Protein AF-A0A916WRH9-F1 (afdb_monomer_lite)

Foldseek 3Di:
DALLVLLVQLLVLLVQLLVCLVVVPPVSNVVSVVSNVVSVVVNVVNHDDDDDPSSVVSVVSSVVSVVSSVVSVVVVVVVVVQVVCVVVVVNPPPDDDPPVDDDD

Secondary structure (DSSP, 8-state):
--HHHHHHHHHHHHHHHHHHHHHT-HHHHHHHHHHHHHHHHHHHHT--SPPPHHHHHHHHHHHHHHHHHHHHHHHHHHHHHHHHHHHTTGGGTT----------

Organism: NCBI:txid1779358

pLDDT: mean 89.3, std 15.37, range [47.31, 98.69]

Radius of gyration: 22.36 Å; chains: 1; bounding box: 60×36×61 Å

Sequence (104 aa):
MTRRDALIRVIDALHAEIAALKSNDVRALERATADKLAGIDAIAAAGTGPAGPDLRELADEANRLNETCRIYVNLMAANTRRRLQTLTGNAFAGTAPMLRGSYA

Structure (mmCIF, N/CA/C/O backbone):
data_AF-A0A916WRH9-F1
#
_entry.id   AF-A0A916WRH9-F1
#
loop_
_atom_site.group_PDB
_atom_site.id
_atom_site.type_symbol
_atom_site.label_atom_id
_atom_site.label_alt_id
_atom_site.label_comp_id
_atom_site.label_asym_id
_atom_site.label_entity_id
_atom_site.label_seq_id
_atom_site.pdbx_PDB_ins_code
_atom_site.Cartn_x
_atom_site.Cartn_y
_atom_site.Cartn_z
_atom_site.occupancy
_atom_site.B_iso_or_equiv
_atom_site.auth_seq_id
_atom_site.auth_comp_id
_atom_site.auth_asym_id
_atom_site.auth_atom_id
_atom_site.pdbx_PDB_model_num
ATOM 1 N N . MET A 1 1 ? -14.717 -4.830 15.460 1.00 76.12 1 MET A N 1
ATOM 2 C CA . MET A 1 1 ? -13.412 -4.346 14.962 1.00 76.12 1 MET A CA 1
ATOM 3 C C . MET A 1 1 ? -13.297 -2.883 15.332 1.00 76.12 1 MET A C 1
ATOM 5 O O . MET A 1 1 ? -14.257 -2.156 15.106 1.00 76.12 1 MET A O 1
ATOM 9 N N . THR A 1 2 ? -12.193 -2.470 15.952 1.00 91.88 2 THR A N 1
ATOM 10 C CA . THR A 1 2 ? -11.982 -1.067 16.331 1.00 91.88 2 THR A CA 1
ATOM 11 C C . THR A 1 2 ? -11.316 -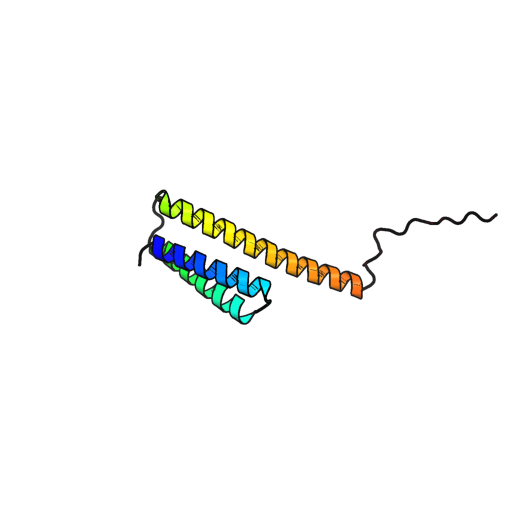0.282 15.197 1.00 91.88 2 THR A C 1
ATOM 13 O O . THR A 1 2 ? -10.705 -0.864 14.300 1.00 91.88 2 THR A O 1
ATOM 16 N N . ARG A 1 3 ? -11.389 1.056 15.250 1.00 93.69 3 ARG A N 1
ATOM 17 C CA . ARG A 1 3 ? -10.679 1.938 14.304 1.00 93.69 3 ARG A CA 1
ATOM 18 C C . ARG A 1 3 ? -9.160 1.726 14.339 1.00 93.69 3 ARG A C 1
ATOM 20 O O . ARG A 1 3 ? -8.506 1.831 13.308 1.00 93.69 3 ARG A O 1
ATOM 27 N N . ARG A 1 4 ? -8.620 1.386 15.515 1.00 94.88 4 ARG A N 1
ATOM 28 C CA . ARG A 1 4 ? -7.209 1.027 15.705 1.00 94.88 4 ARG A CA 1
ATOM 29 C C . ARG A 1 4 ? -6.861 -0.259 14.957 1.00 94.88 4 ARG A C 1
ATOM 31 O O . ARG A 1 4 ? -5.895 -0.262 14.206 1.00 94.88 4 ARG A O 1
ATOM 38 N N . ASP A 1 5 ? -7.666 -1.310 15.113 1.00 94.75 5 ASP A N 1
ATOM 39 C CA . ASP A 1 5 ? -7.426 -2.594 14.436 1.00 94.75 5 ASP A CA 1
ATOM 40 C C . ASP A 1 5 ? -7.459 -2.435 12.912 1.00 94.75 5 ASP A C 1
ATOM 42 O O . ASP A 1 5 ? -6.638 -3.010 12.203 1.00 94.75 5 ASP A O 1
ATOM 46 N N . ALA A 1 6 ? -8.399 -1.632 12.405 1.00 95.56 6 ALA A N 1
ATOM 47 C CA . ALA A 1 6 ? -8.495 -1.339 10.980 1.00 95.56 6 ALA A CA 1
ATOM 48 C C . ALA A 1 6 ? -7.249 -0.592 10.466 1.00 95.56 6 ALA A C 1
ATOM 50 O O . ALA A 1 6 ? -6.743 -0.910 9.394 1.00 95.56 6 ALA A O 1
ATOM 51 N N . LEU A 1 7 ? -6.710 0.344 11.251 1.00 96.69 7 LEU A N 1
ATOM 52 C CA . LEU A 1 7 ? -5.498 1.083 10.898 1.00 96.69 7 LEU A CA 1
ATOM 53 C C . LEU A 1 7 ? -4.233 0.216 10.931 1.00 96.69 7 LEU A C 1
ATOM 55 O O . LEU A 1 7 ? -3.399 0.339 10.039 1.00 96.69 7 LEU A O 1
ATOM 59 N N . ILE A 1 8 ? -4.126 -0.712 11.884 1.00 97.44 8 ILE A N 1
ATOM 60 C CA . ILE A 1 8 ? -3.043 -1.709 11.907 1.00 97.44 8 ILE A CA 1
ATOM 61 C C . ILE A 1 8 ? -3.079 -2.564 10.632 1.00 97.44 8 ILE A C 1
ATOM 63 O O . ILE A 1 8 ? -2.053 -2.740 9.985 1.00 97.44 8 ILE A O 1
ATOM 67 N N . ARG A 1 9 ? -4.265 -3.003 10.191 1.00 96.94 9 ARG A N 1
ATOM 68 C CA . ARG A 1 9 ? -4.398 -3.747 8.925 1.00 96.94 9 ARG A CA 1
ATOM 69 C C . ARG A 1 9 ? -3.960 -2.937 7.705 1.00 96.94 9 ARG A C 1
ATOM 71 O O . ARG A 1 9 ? -3.368 -3.495 6.789 1.00 96.94 9 ARG A O 1
ATOM 78 N N . VAL A 1 10 ? -4.233 -1.631 7.683 1.00 98.19 10 VAL A N 1
ATOM 79 C CA . VAL A 1 10 ? -3.745 -0.741 6.615 1.00 98.19 10 VAL A CA 1
ATOM 80 C C . VAL A 1 10 ? -2.217 -0.664 6.623 1.00 98.19 10 VAL A C 1
ATOM 82 O O . VAL A 1 10 ? -1.608 -0.712 5.558 1.00 98.19 10 VAL A O 1
ATOM 85 N N . ILE A 1 11 ? -1.593 -0.590 7.800 1.00 98.50 11 ILE A N 1
ATOM 86 C CA . ILE A 1 11 ? -0.130 -0.610 7.947 1.00 98.50 11 ILE A CA 1
ATOM 87 C C . ILE A 1 11 ? 0.454 -1.935 7.435 1.00 98.50 11 ILE A C 1
ATOM 89 O O . ILE A 1 11 ? 1.407 -1.919 6.655 1.00 98.50 11 ILE A O 1
ATOM 93 N N . ASP A 1 12 ? -0.141 -3.074 7.792 1.00 98.44 12 ASP A N 1
ATOM 94 C CA . ASP A 1 12 ? 0.287 -4.390 7.299 1.00 98.44 12 ASP A CA 1
ATOM 95 C C . ASP A 1 12 ? 0.180 -4.485 5.767 1.00 98.44 12 ASP A C 1
ATOM 97 O O . ASP A 1 12 ? 1.114 -4.932 5.093 1.00 98.44 12 ASP A O 1
ATOM 101 N N . ALA A 1 13 ? -0.926 -3.996 5.196 1.00 98.50 13 ALA A N 1
ATOM 102 C CA . ALA A 1 13 ? -1.126 -3.950 3.751 1.00 98.50 13 ALA A CA 1
ATOM 103 C C . ALA A 1 13 ? -0.104 -3.034 3.054 1.00 98.50 13 ALA A C 1
ATOM 105 O O . ALA A 1 13 ? 0.424 -3.393 2.003 1.00 98.50 13 ALA A O 1
ATOM 106 N N . LEU A 1 14 ? 0.241 -1.888 3.650 1.00 98.69 14 LEU A N 1
ATOM 107 C CA . LEU A 1 14 ? 1.281 -0.991 3.135 1.00 98.69 14 LEU A CA 1
ATOM 108 C C . LEU A 1 14 ? 2.669 -1.646 3.153 1.00 98.69 14 LEU A C 1
ATOM 110 O O . LEU A 1 14 ? 3.422 -1.511 2.188 1.00 98.69 14 LEU A O 1
ATOM 114 N N . HIS A 1 15 ? 3.014 -2.401 4.198 1.00 98.69 15 HIS A N 1
ATOM 115 C CA . HIS A 1 15 ? 4.258 -3.175 4.221 1.00 98.69 15 HIS A CA 1
ATOM 116 C C . HIS A 1 15 ? 4.300 -4.232 3.110 1.00 98.69 15 HIS A C 1
ATOM 118 O O . HIS A 1 15 ? 5.322 -4.367 2.427 1.00 98.69 15 HIS A O 1
ATOM 124 N N . ALA A 1 16 ? 3.192 -4.944 2.889 1.00 98.56 16 ALA A N 1
ATOM 125 C CA . ALA A 1 16 ? 3.068 -5.899 1.791 1.00 98.56 16 ALA A CA 1
ATOM 126 C C . ALA A 1 16 ? 3.183 -5.212 0.417 1.00 98.56 16 ALA A C 1
ATOM 128 O O . ALA A 1 16 ? 3.862 -5.723 -0.474 1.00 98.56 16 ALA A O 1
ATOM 129 N N . GLU A 1 17 ? 2.596 -4.024 0.264 1.00 98.44 17 GLU A N 1
ATOM 130 C CA . GLU A 1 17 ? 2.667 -3.217 -0.955 1.00 98.44 17 GLU A CA 1
ATOM 131 C C . GLU A 1 17 ? 4.109 -2.784 -1.258 1.00 98.44 17 GLU A C 1
ATOM 133 O O . GLU A 1 17 ? 4.591 -2.963 -2.377 1.00 98.44 17 GLU A O 1
ATOM 138 N N . ILE A 1 18 ? 4.850 -2.306 -0.250 1.00 98.44 18 ILE A N 1
ATOM 139 C CA . ILE A 1 18 ? 6.276 -1.967 -0.380 1.00 98.44 18 ILE A CA 1
ATOM 140 C C . ILE A 1 18 ? 7.099 -3.200 -0.776 1.00 98.44 18 ILE A C 1
ATOM 142 O O . ILE A 1 18 ? 7.990 -3.099 -1.624 1.00 98.44 18 ILE A O 1
ATOM 146 N N . ALA A 1 19 ? 6.830 -4.362 -0.175 1.00 98.44 19 ALA A N 1
ATOM 147 C CA . ALA A 1 19 ? 7.526 -5.599 -0.516 1.00 98.44 19 ALA A CA 1
ATOM 148 C C . ALA A 1 19 ? 7.262 -6.015 -1.974 1.00 98.44 19 ALA A C 1
ATOM 150 O O . ALA A 1 19 ? 8.208 -6.343 -2.692 1.00 98.44 19 ALA A O 1
ATOM 151 N N . ALA A 1 20 ? 6.009 -5.922 -2.430 1.00 98.31 20 ALA A N 1
ATOM 152 C CA . ALA A 1 20 ? 5.615 -6.203 -3.808 1.00 98.31 20 ALA A CA 1
ATOM 153 C C . ALA A 1 20 ? 6.248 -5.226 -4.813 1.00 98.31 20 ALA A C 1
ATOM 155 O O . ALA A 1 20 ? 6.741 -5.642 -5.862 1.00 98.31 20 ALA A O 1
ATOM 156 N N . LEU A 1 21 ? 6.305 -3.932 -4.477 1.00 97.75 21 LEU A N 1
ATOM 157 C CA . LEU A 1 21 ? 6.971 -2.909 -5.290 1.00 97.75 21 LEU A CA 1
ATOM 158 C C . LEU A 1 21 ? 8.472 -3.189 -5.435 1.00 97.75 21 LEU A C 1
ATOM 160 O O . LEU A 1 21 ? 9.019 -3.083 -6.531 1.00 97.75 21 LEU A O 1
ATOM 164 N N . LYS A 1 22 ? 9.144 -3.594 -4.351 1.00 96.38 22 LYS A N 1
ATOM 165 C CA . LYS A 1 22 ? 10.573 -3.947 -4.374 1.00 96.38 22 LYS A CA 1
ATOM 166 C C . LYS A 1 22 ? 10.872 -5.165 -5.253 1.00 96.38 22 LYS A C 1
ATOM 168 O O . LYS A 1 22 ? 11.923 -5.197 -5.890 1.00 96.38 22 LYS A O 1
ATOM 173 N N . SER A 1 23 ? 9.979 -6.155 -5.285 1.00 96.56 23 SER A N 1
ATOM 174 C CA . SER A 1 23 ? 10.143 -7.385 -6.072 1.00 96.56 23 SER A CA 1
ATOM 175 C C . SER A 1 23 ? 9.530 -7.321 -7.477 1.00 96.56 23 SER A C 1
ATOM 177 O O . SER A 1 23 ? 9.728 -8.248 -8.260 1.00 96.56 23 SER A O 1
ATOM 179 N N . ASN A 1 24 ? 8.835 -6.232 -7.827 1.00 94.44 24 ASN A N 1
ATOM 180 C CA . ASN A 1 24 ? 8.019 -6.098 -9.041 1.00 94.44 24 ASN A CA 1
ATOM 181 C C . ASN A 1 24 ? 6.938 -7.193 -9.184 1.00 94.44 24 ASN A C 1
ATOM 183 O O . ASN A 1 24 ? 6.590 -7.587 -10.300 1.00 94.44 24 ASN A O 1
ATOM 187 N N . ASP A 1 25 ? 6.389 -7.688 -8.072 1.00 97.50 25 ASP A N 1
ATOM 188 C CA . ASP A 1 25 ? 5.290 -8.657 -8.090 1.00 97.50 25 ASP A CA 1
ATOM 189 C C . ASP A 1 25 ? 3.942 -7.937 -8.234 1.00 97.50 25 ASP A C 1
ATOM 191 O O . ASP A 1 25 ? 3.347 -7.464 -7.266 1.00 97.50 25 ASP A O 1
ATOM 195 N N . VAL A 1 26 ? 3.438 -7.880 -9.468 1.00 96.75 26 VAL A N 1
ATOM 196 C CA . VAL A 1 26 ? 2.169 -7.211 -9.799 1.00 96.75 26 VAL A CA 1
ATOM 197 C C . VAL A 1 26 ? 0.973 -7.862 -9.102 1.00 96.75 26 VAL A C 1
ATOM 199 O O . VAL A 1 26 ? 0.049 -7.164 -8.697 1.00 96.75 26 VAL A O 1
ATOM 202 N N . ARG A 1 27 ? 0.981 -9.188 -8.917 1.00 97.94 27 ARG A N 1
ATOM 203 C CA . ARG A 1 27 ? -0.142 -9.887 -8.275 1.00 97.94 27 ARG A CA 1
ATOM 204 C C . ARG A 1 27 ? -0.154 -9.638 -6.773 1.00 97.94 27 ARG A C 1
ATOM 206 O O . ARG A 1 27 ? -1.223 -9.517 -6.184 1.00 97.94 27 ARG A O 1
ATOM 213 N N . ALA A 1 28 ? 1.017 -9.606 -6.139 1.00 97.50 28 ALA A N 1
ATOM 214 C CA . ALA A 1 28 ? 1.120 -9.224 -4.735 1.00 97.50 28 ALA A CA 1
ATOM 215 C C . ALA A 1 28 ? 0.747 -7.754 -4.525 1.00 97.50 28 ALA A C 1
ATOM 217 O O . ALA A 1 28 ? 0.051 -7.455 -3.559 1.00 97.50 28 ALA A O 1
ATOM 218 N N . LEU A 1 29 ? 1.138 -6.873 -5.451 1.00 98.12 29 LEU A N 1
ATOM 219 C CA . LEU A 1 29 ? 0.767 -5.46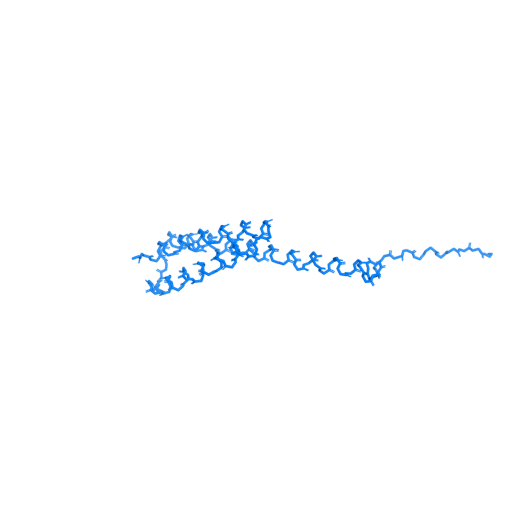1 -5.434 1.00 98.12 29 LEU A CA 1
ATOM 220 C C . LEU A 1 29 ? -0.756 -5.292 -5.499 1.00 98.12 29 LEU A C 1
ATOM 222 O O . LEU A 1 29 ? -1.324 -4.643 -4.632 1.00 98.12 29 LEU A O 1
ATOM 226 N N . GLU A 1 30 ? -1.423 -5.940 -6.457 1.00 98.12 30 GLU A N 1
ATOM 227 C CA . GLU A 1 30 ? -2.884 -5.889 -6.601 1.00 98.12 30 GLU A CA 1
ATOM 228 C C . GLU A 1 30 ? -3.613 -6.333 -5.324 1.00 98.12 30 GLU A C 1
ATOM 230 O O . GLU A 1 30 ? -4.506 -5.631 -4.846 1.00 98.12 30 GLU A O 1
ATOM 235 N N . ARG A 1 31 ? -3.198 -7.462 -4.730 1.00 98.25 31 ARG A N 1
ATOM 236 C CA . ARG A 1 31 ? -3.778 -7.952 -3.469 1.00 98.25 31 ARG A CA 1
ATOM 237 C C . ARG A 1 31 ? -3.564 -6.967 -2.322 1.00 98.25 31 ARG A C 1
ATOM 239 O O . ARG A 1 31 ? -4.525 -6.595 -1.661 1.00 98.25 31 ARG A O 1
ATOM 246 N N . ALA A 1 32 ? -2.330 -6.502 -2.126 1.00 98.25 32 ALA A N 1
ATOM 247 C CA . ALA A 1 32 ? -2.003 -5.563 -1.056 1.00 98.25 32 ALA A CA 1
ATOM 248 C C . ALA A 1 32 ? -2.757 -4.232 -1.209 1.00 98.25 32 ALA A C 1
ATOM 250 O O . ALA A 1 32 ? -3.239 -3.672 -0.225 1.00 98.25 32 ALA A O 1
ATOM 251 N N . THR A 1 33 ? -2.919 -3.736 -2.440 1.00 97.88 33 THR A N 1
ATOM 252 C CA . THR A 1 33 ? -3.722 -2.541 -2.712 1.00 97.88 33 THR A CA 1
ATOM 253 C C . THR A 1 33 ? -5.198 -2.773 -2.373 1.00 97.88 33 THR A C 1
ATOM 255 O O . THR A 1 33 ? -5.806 -1.906 -1.745 1.00 97.88 33 THR A O 1
ATOM 258 N N . ALA A 1 34 ? -5.776 -3.924 -2.732 1.00 98.31 34 ALA A N 1
ATOM 259 C CA . ALA A 1 34 ? -7.157 -4.256 -2.376 1.00 98.31 34 ALA A CA 1
ATOM 260 C C . ALA A 1 34 ? -7.356 -4.329 -0.850 1.00 98.31 34 ALA A C 1
ATOM 262 O O . ALA A 1 34 ? -8.289 -3.721 -0.323 1.00 98.31 34 ALA A O 1
ATOM 263 N N . ASP A 1 35 ? -6.437 -4.984 -0.136 1.00 98.00 35 ASP A N 1
ATOM 264 C CA . ASP A 1 35 ? -6.463 -5.091 1.327 1.00 98.00 35 ASP A CA 1
ATOM 265 C C . ASP A 1 35 ? -6.345 -3.714 1.999 1.00 98.00 35 ASP A C 1
ATOM 267 O O . ASP A 1 35 ? -7.084 -3.403 2.938 1.00 98.00 35 ASP A O 1
ATOM 271 N N . LYS A 1 36 ? -5.465 -2.847 1.480 1.00 97.62 36 LYS A N 1
ATOM 272 C CA . LYS A 1 36 ? -5.311 -1.459 1.937 1.00 97.62 36 LYS A CA 1
ATOM 273 C C . LYS A 1 36 ? -6.613 -0.670 1.793 1.00 97.62 36 LYS A C 1
ATOM 275 O O . LYS A 1 36 ? -7.010 0.012 2.735 1.00 97.62 36 LYS A O 1
ATOM 280 N N . LEU A 1 37 ? -7.278 -0.753 0.637 1.00 97.94 37 LEU A N 1
ATOM 281 C CA . LEU A 1 37 ? -8.536 -0.039 0.387 1.00 97.94 37 LEU A CA 1
ATOM 282 C C . LEU A 1 37 ? -9.664 -0.551 1.292 1.00 97.94 37 LEU A C 1
ATOM 284 O O . LEU A 1 37 ? -10.329 0.253 1.941 1.00 97.94 37 LEU A O 1
ATOM 288 N N . ALA A 1 38 ? -9.800 -1.871 1.441 1.00 97.25 38 ALA A N 1
ATOM 289 C CA . ALA A 1 38 ? -10.760 -2.461 2.372 1.00 97.25 38 ALA A CA 1
ATOM 290 C C . ALA A 1 38 ? -10.491 -2.036 3.831 1.00 97.25 38 ALA A C 1
ATOM 292 O O . ALA A 1 38 ? -11.420 -1.794 4.604 1.00 97.25 38 ALA A O 1
ATOM 293 N N . GLY A 1 39 ? -9.217 -1.906 4.215 1.00 96.31 39 GLY A N 1
ATOM 294 C CA . GLY A 1 39 ? -8.810 -1.366 5.510 1.00 96.31 39 GLY A CA 1
ATOM 295 C C . GLY A 1 39 ? -9.210 0.101 5.701 1.00 96.31 39 GLY A C 1
ATOM 296 O O . GLY A 1 39 ? -9.702 0.465 6.769 1.00 96.31 39 GLY A O 1
ATOM 297 N N . ILE A 1 40 ? -9.069 0.939 4.671 1.00 96.31 40 ILE A N 1
ATOM 298 C CA . ILE A 1 40 ? -9.512 2.344 4.697 1.00 96.31 40 ILE A CA 1
ATOM 299 C C . ILE A 1 40 ? -11.033 2.436 4.869 1.00 96.31 40 ILE A C 1
ATOM 301 O O . ILE A 1 40 ? -11.504 3.193 5.722 1.00 96.31 40 ILE A O 1
ATOM 305 N N . ASP A 1 41 ? -11.795 1.623 4.139 1.00 96.88 41 ASP A N 1
ATOM 306 C CA . ASP A 1 41 ? -13.254 1.567 4.272 1.00 96.88 41 ASP A CA 1
ATOM 307 C C . ASP A 1 41 ? -13.669 1.132 5.685 1.00 96.88 41 ASP A C 1
ATOM 309 O O . ASP A 1 41 ? -14.569 1.712 6.298 1.00 96.88 41 ASP A O 1
ATOM 313 N N . ALA A 1 42 ? -12.953 0.164 6.258 1.00 96.00 42 ALA A N 1
ATOM 314 C CA . ALA A 1 42 ? -13.138 -0.271 7.637 1.00 96.00 42 ALA A CA 1
ATOM 315 C C . ALA A 1 42 ? -12.836 0.834 8.669 1.00 96.00 42 ALA A C 1
ATOM 317 O O . ALA A 1 42 ? -13.566 0.961 9.657 1.00 96.00 42 ALA A O 1
ATOM 318 N N . ILE A 1 43 ? -11.796 1.651 8.454 1.00 94.88 43 ILE A N 1
ATOM 319 C CA . ILE A 1 43 ? -11.508 2.826 9.296 1.00 94.88 43 ILE A CA 1
ATOM 320 C C . ILE A 1 43 ? -12.673 3.817 9.224 1.00 94.88 43 ILE A C 1
ATOM 322 O O . ILE A 1 43 ? -13.097 4.326 10.263 1.00 94.88 43 ILE A O 1
ATOM 326 N N . ALA A 1 44 ? -13.190 4.085 8.022 1.00 94.12 44 ALA A N 1
ATOM 327 C CA . ALA A 1 44 ? -14.299 5.012 7.816 1.00 94.12 44 ALA A CA 1
ATOM 328 C C . ALA A 1 44 ? -15.581 4.520 8.508 1.00 94.12 44 ALA A C 1
ATOM 330 O O . ALA A 1 44 ? -16.232 5.287 9.219 1.00 94.12 44 ALA A O 1
ATOM 331 N N . ALA A 1 45 ? -15.893 3.227 8.381 1.00 95.06 45 ALA A N 1
ATOM 332 C CA . ALA A 1 45 ? -17.037 2.591 9.031 1.00 95.06 45 ALA A CA 1
ATOM 333 C C . ALA A 1 45 ? -16.941 2.599 10.568 1.00 95.06 45 ALA A C 1
ATOM 335 O O . ALA A 1 45 ? -17.959 2.679 11.252 1.00 95.06 45 ALA A O 1
ATOM 336 N N . ALA A 1 46 ? -15.725 2.559 11.125 1.00 92.19 46 ALA A N 1
ATOM 337 C CA . ALA A 1 46 ? -15.490 2.664 12.566 1.00 92.19 46 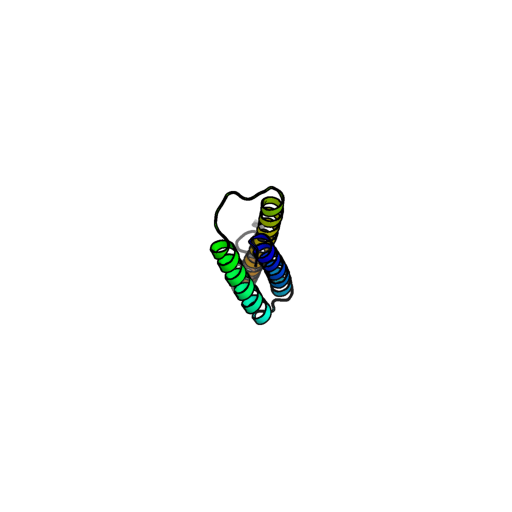ALA A CA 1
ATOM 338 C C . ALA A 1 46 ? -15.653 4.099 13.121 1.00 92.19 46 ALA A C 1
ATOM 340 O O . ALA A 1 46 ? -15.586 4.294 14.336 1.00 92.19 46 ALA A O 1
ATOM 341 N N . GLY A 1 47 ? -15.881 5.092 12.253 1.00 89.94 47 GLY A N 1
ATOM 342 C CA . GLY A 1 47 ? -16.218 6.470 12.608 1.00 89.94 47 GLY A CA 1
ATOM 343 C C . GLY A 1 47 ? -15.082 7.477 12.404 1.00 89.94 47 GLY A C 1
ATOM 344 O O . GLY A 1 47 ? -13.896 7.166 12.490 1.00 89.94 47 GLY A O 1
ATOM 345 N N . THR A 1 48 ? -15.458 8.737 12.172 1.00 86.94 48 THR A N 1
ATOM 346 C CA . THR A 1 48 ? -14.544 9.844 11.824 1.00 86.94 48 THR A CA 1
ATOM 347 C C . THR A 1 48 ? -14.285 10.822 12.974 1.00 86.94 48 THR A C 1
ATOM 349 O O . THR A 1 48 ? -13.748 11.906 12.756 1.00 86.94 48 THR A O 1
ATOM 352 N N . GLY A 1 49 ? -14.629 10.444 14.210 1.00 85.94 49 GLY A N 1
ATOM 353 C CA . GLY A 1 49 ? -14.404 11.272 15.398 1.00 85.94 49 GLY A CA 1
ATOM 354 C C . GLY A 1 49 ? -12.923 11.627 15.630 1.00 85.94 49 GLY A C 1
ATOM 355 O O . GLY A 1 49 ? -12.034 11.033 15.006 1.00 85.94 49 GLY A O 1
ATOM 356 N N . PRO A 1 50 ? -12.628 12.581 16.531 1.00 85.69 50 PRO A N 1
ATOM 357 C CA . PRO A 1 50 ? -11.259 12.989 16.834 1.00 85.69 50 PRO A CA 1
ATOM 358 C C . PRO A 1 50 ? -10.373 11.794 17.210 1.00 85.69 50 PRO A C 1
ATOM 360 O O . PRO A 1 50 ? -10.738 10.974 18.051 1.00 85.69 50 PRO A O 1
ATOM 363 N N . ALA A 1 51 ? -9.201 11.692 16.583 1.00 86.88 51 ALA A N 1
ATOM 364 C CA . ALA A 1 51 ? -8.228 10.650 16.891 1.00 86.88 51 ALA A CA 1
ATOM 365 C C . ALA A 1 51 ? -7.514 10.955 18.218 1.00 86.88 51 ALA A C 1
ATOM 367 O O . ALA A 1 51 ? -7.008 12.063 18.408 1.00 86.88 51 ALA A O 1
ATOM 368 N N . GLY A 1 52 ? -7.452 9.975 19.122 1.00 91.56 52 GLY A N 1
ATOM 369 C CA . GLY A 1 52 ? -6.557 10.022 20.283 1.00 91.56 52 GLY A CA 1
ATOM 370 C C . GLY A 1 52 ? -5.077 9.906 19.873 1.00 91.56 52 GLY A C 1
ATOM 371 O O . GLY A 1 52 ? -4.801 9.610 18.708 1.00 91.56 52 GLY A O 1
ATOM 372 N N . PRO A 1 53 ? -4.126 10.130 20.801 1.00 92.88 53 PRO A N 1
ATOM 373 C CA . PRO A 1 53 ? -2.685 10.087 20.522 1.00 92.88 53 PRO A CA 1
ATOM 374 C C . PRO A 1 53 ? -2.233 8.808 19.803 1.00 92.88 53 PRO A C 1
ATOM 376 O O . PRO A 1 53 ? -1.664 8.899 18.721 1.00 92.88 53 PRO A O 1
ATOM 379 N N . ASP A 1 54 ? -2.606 7.634 20.317 1.00 90.75 54 ASP A N 1
ATOM 380 C CA . ASP A 1 54 ? -2.231 6.334 19.741 1.00 90.75 54 ASP A CA 1
ATOM 381 C C . ASP A 1 54 ? -2.701 6.165 18.289 1.00 90.75 54 ASP A C 1
ATOM 383 O O . ASP A 1 54 ? -1.998 5.628 17.436 1.00 90.75 54 ASP A O 1
ATOM 387 N N . LEU A 1 55 ? -3.917 6.629 17.983 1.00 94.50 55 LEU A N 1
ATOM 388 C CA . LEU A 1 55 ? -4.472 6.517 16.636 1.00 94.50 55 LEU A CA 1
ATOM 389 C C . LEU A 1 55 ? -3.792 7.497 15.669 1.00 94.50 55 LEU A C 1
ATOM 391 O O . LEU A 1 55 ? -3.677 7.195 14.484 1.00 94.50 55 LEU A O 1
ATOM 395 N N . ARG A 1 56 ? -3.338 8.658 16.163 1.00 95.44 56 ARG A N 1
ATOM 396 C CA . ARG A 1 56 ? -2.548 9.607 15.366 1.00 95.44 56 ARG A CA 1
ATOM 397 C C . ARG A 1 56 ? -1.177 9.042 15.027 1.00 95.44 56 ARG A C 1
ATOM 399 O O . ARG A 1 56 ? -0.789 9.119 13.872 1.00 95.44 56 ARG A O 1
ATOM 406 N N . GLU A 1 57 ? -0.494 8.426 15.987 1.00 96.88 57 GLU A N 1
ATOM 407 C CA . GLU A 1 57 ? 0.824 7.826 15.756 1.00 96.88 57 GLU A CA 1
ATOM 408 C C . GLU A 1 57 ? 0.777 6.750 14.661 1.00 96.88 57 GLU A C 1
ATOM 410 O O . GLU A 1 57 ? 1.577 6.773 13.725 1.00 96.88 57 GLU A O 1
ATOM 415 N N . LEU A 1 58 ? -0.227 5.872 14.716 1.00 97.12 58 LEU A N 1
ATOM 416 C CA . LEU A 1 58 ? -0.469 4.873 13.674 1.00 97.12 58 LEU A CA 1
ATOM 417 C C . LEU A 1 58 ? -0.819 5.515 12.320 1.00 97.12 58 LEU A C 1
ATOM 419 O O . LEU A 1 58 ? -0.410 5.026 11.269 1.00 97.12 58 LEU A O 1
ATOM 423 N N . ALA A 1 59 ? -1.573 6.617 12.313 1.00 96.31 59 ALA A N 1
ATOM 424 C CA . ALA A 1 59 ? -1.920 7.311 11.074 1.00 96.31 59 ALA A CA 1
ATOM 425 C C . ALA A 1 59 ? -0.684 7.968 10.441 1.00 96.31 59 ALA A C 1
ATOM 427 O O . ALA A 1 59 ? -0.512 7.918 9.223 1.00 96.31 59 ALA A O 1
ATOM 428 N N . ASP A 1 60 ? 0.201 8.532 11.261 1.00 98.00 60 ASP A N 1
ATOM 429 C CA . ASP A 1 60 ? 1.477 9.090 10.820 1.00 98.00 60 ASP A CA 1
ATOM 430 C C . ASP A 1 60 ? 2.398 7.999 10.267 1.00 98.00 60 ASP A C 1
ATOM 432 O O . ASP A 1 60 ? 3.053 8.201 9.243 1.00 98.00 60 ASP A O 1
ATOM 436 N N . GLU A 1 61 ? 2.424 6.819 10.888 1.00 98.31 61 GLU A N 1
ATOM 437 C CA . GLU A 1 61 ? 3.132 5.658 10.351 1.00 98.31 61 GLU A CA 1
ATOM 438 C C . GLU A 1 61 ? 2.579 5.229 8.988 1.00 98.31 61 GLU A C 1
ATOM 440 O O . GLU A 1 61 ? 3.344 5.141 8.023 1.00 98.31 61 GLU A O 1
ATOM 445 N N . ALA A 1 62 ? 1.261 5.046 8.871 1.00 98.19 62 ALA A N 1
ATOM 446 C CA . ALA A 1 62 ? 0.615 4.709 7.606 1.00 98.19 62 ALA A CA 1
ATOM 447 C C . ALA A 1 62 ? 0.928 5.747 6.509 1.00 98.19 62 ALA A C 1
ATOM 449 O O . ALA A 1 62 ? 1.233 5.384 5.372 1.00 98.19 62 ALA A O 1
ATOM 450 N N . ASN A 1 63 ? 0.943 7.041 6.850 1.00 98.06 63 ASN A N 1
ATOM 451 C CA . ASN A 1 63 ? 1.320 8.109 5.922 1.00 98.06 63 ASN A CA 1
ATOM 452 C C . ASN A 1 63 ? 2.783 7.999 5.462 1.00 98.06 63 ASN A C 1
ATOM 454 O O . ASN A 1 63 ? 3.055 8.115 4.265 1.00 98.06 63 ASN A O 1
ATOM 458 N N . ARG A 1 64 ? 3.727 7.732 6.376 1.00 98.56 64 ARG A N 1
ATOM 459 C CA . ARG A 1 64 ? 5.148 7.523 6.032 1.00 98.56 64 ARG A CA 1
ATOM 460 C C . ARG A 1 64 ? 5.347 6.316 5.111 1.00 98.56 64 ARG A C 1
ATOM 462 O O . ARG A 1 64 ? 6.136 6.375 4.163 1.00 98.56 64 ARG A O 1
ATOM 469 N N . LEU A 1 65 ? 4.624 5.227 5.360 1.00 98.62 65 LEU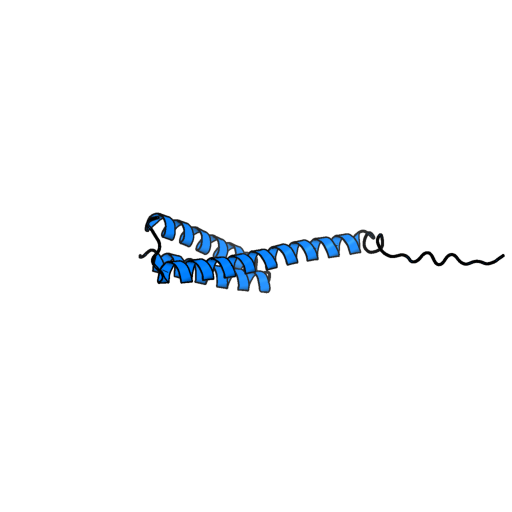 A N 1
ATOM 470 C CA . LEU A 1 65 ? 4.672 4.033 4.516 1.00 98.62 65 LEU A CA 1
ATOM 471 C C . LEU A 1 65 ? 4.073 4.298 3.129 1.00 98.62 65 LEU A C 1
ATOM 473 O O . LEU A 1 65 ? 4.681 3.945 2.120 1.00 98.62 65 LEU A O 1
ATOM 477 N N . ASN A 1 66 ? 2.940 4.996 3.046 1.00 98.19 66 ASN A N 1
ATOM 478 C CA . ASN A 1 66 ? 2.338 5.352 1.761 1.00 98.19 66 ASN A CA 1
ATOM 479 C C . ASN A 1 66 ? 3.229 6.301 0.938 1.00 98.19 66 ASN A C 1
ATOM 481 O O . ASN A 1 66 ? 3.341 6.161 -0.282 1.00 98.19 66 ASN A O 1
ATOM 485 N N . GLU A 1 67 ? 3.930 7.224 1.598 1.00 98.56 67 GLU A N 1
ATOM 486 C CA . GLU A 1 67 ? 4.946 8.059 0.952 1.00 98.56 67 GLU A CA 1
ATOM 487 C C . GLU A 1 67 ? 6.093 7.209 0.376 1.00 98.56 67 GLU A C 1
ATOM 489 O O . GLU A 1 67 ? 6.557 7.445 -0.741 1.00 98.56 67 GLU A O 1
ATOM 494 N N . THR A 1 68 ? 6.487 6.143 1.076 1.00 98.31 68 THR A N 1
ATOM 495 C CA . THR A 1 68 ? 7.465 5.170 0.566 1.00 98.31 68 THR A CA 1
ATOM 496 C C . THR A 1 68 ? 6.951 4.455 -0.691 1.00 98.31 68 THR A C 1
ATOM 498 O O . THR A 1 68 ? 7.685 4.366 -1.679 1.00 98.31 68 THR A O 1
ATOM 501 N N . CYS A 1 69 ? 5.686 4.010 -0.716 1.00 97.75 69 CYS A N 1
ATOM 502 C CA . CYS A 1 69 ? 5.065 3.438 -1.921 1.00 97.75 69 CYS A CA 1
ATOM 503 C C . CYS A 1 69 ? 5.123 4.416 -3.108 1.00 97.75 69 CYS A C 1
ATOM 505 O O . CYS A 1 69 ? 5.527 4.037 -4.211 1.00 97.75 69 CYS A O 1
ATOM 507 N N . ARG A 1 70 ? 4.784 5.694 -2.877 1.00 98.19 70 ARG A N 1
ATOM 508 C CA . ARG A 1 70 ? 4.828 6.755 -3.899 1.00 98.19 70 ARG A CA 1
ATOM 509 C C . ARG A 1 70 ? 6.226 6.910 -4.502 1.00 98.19 70 ARG A C 1
ATOM 511 O O . ARG A 1 70 ? 6.359 7.015 -5.723 1.00 98.19 70 ARG A O 1
ATOM 518 N N . ILE A 1 71 ? 7.268 6.901 -3.667 1.00 98.00 71 ILE A N 1
ATOM 519 C CA . ILE A 1 71 ? 8.667 6.980 -4.112 1.00 98.00 71 ILE A CA 1
ATOM 520 C C . ILE A 1 71 ? 9.009 5.812 -5.047 1.00 98.00 71 ILE A C 1
ATOM 522 O O . ILE A 1 71 ? 9.576 6.041 -6.119 1.00 98.00 71 ILE A O 1
ATOM 526 N N . TYR A 1 72 ? 8.635 4.580 -4.688 1.00 96.56 72 TYR A N 1
ATOM 527 C CA . TYR A 1 72 ? 8.903 3.398 -5.515 1.00 96.56 72 TYR A CA 1
ATOM 528 C C . TYR A 1 72 ? 8.223 3.472 -6.884 1.00 96.56 72 TYR A C 1
ATOM 530 O O . TYR A 1 72 ? 8.891 3.289 -7.904 1.00 96.56 72 TYR A O 1
ATOM 538 N N . VAL A 1 73 ? 6.931 3.805 -6.930 1.00 96.38 73 VAL A N 1
ATOM 539 C CA . VAL A 1 73 ? 6.186 3.931 -8.195 1.00 96.38 73 VAL A CA 1
ATOM 540 C C . VAL A 1 73 ? 6.809 5.000 -9.099 1.00 96.38 73 VAL A C 1
ATOM 542 O O . VAL A 1 73 ? 7.047 4.762 -10.286 1.00 96.38 73 VAL A O 1
ATOM 545 N N . ASN A 1 74 ? 7.155 6.160 -8.536 1.00 97.38 74 ASN A N 1
ATOM 546 C CA . ASN A 1 74 ? 7.807 7.235 -9.284 1.00 97.38 74 ASN A CA 1
ATOM 547 C C . ASN A 1 74 ? 9.176 6.813 -9.829 1.00 97.38 74 ASN A C 1
ATOM 549 O O . ASN A 1 74 ? 9.515 7.124 -10.975 1.00 97.38 74 ASN A O 1
ATOM 553 N N . LEU A 1 75 ? 9.962 6.082 -9.036 1.00 95.38 75 LEU A N 1
ATOM 554 C CA . LEU A 1 75 ? 11.252 5.558 -9.470 1.00 95.38 75 LEU A CA 1
ATOM 555 C C . LEU A 1 75 ? 11.091 4.565 -10.629 1.00 95.38 75 LEU A C 1
ATOM 557 O O . LEU A 1 75 ? 11.848 4.638 -11.598 1.00 95.38 75 LEU A O 1
ATOM 561 N N . MET A 1 76 ? 10.093 3.680 -10.573 1.00 93.44 76 MET A N 1
ATOM 562 C CA . MET A 1 76 ? 9.783 2.750 -11.665 1.00 93.44 76 MET A C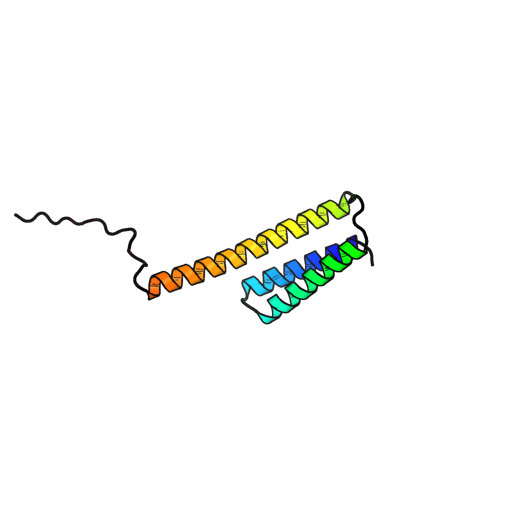A 1
ATOM 563 C C . MET A 1 76 ? 9.427 3.498 -12.954 1.00 93.44 76 MET A C 1
ATOM 565 O O . MET A 1 76 ? 10.007 3.221 -14.006 1.00 93.44 76 MET A O 1
ATOM 569 N N . ALA A 1 77 ? 8.550 4.502 -12.877 1.00 94.62 77 ALA A N 1
ATOM 570 C CA . ALA A 1 77 ? 8.194 5.331 -14.028 1.00 94.62 77 ALA A CA 1
ATOM 571 C C . ALA A 1 77 ? 9.419 6.064 -14.610 1.00 94.62 77 ALA A C 1
ATOM 573 O O . ALA A 1 77 ? 9.635 6.072 -15.826 1.00 94.62 77 ALA A O 1
ATOM 574 N N . ALA A 1 78 ? 10.274 6.627 -13.749 1.00 95.62 78 ALA A N 1
ATOM 575 C CA . ALA A 1 78 ? 11.510 7.285 -14.162 1.00 95.62 78 ALA A CA 1
ATOM 576 C C . ALA A 1 78 ? 12.499 6.312 -14.827 1.00 95.62 78 ALA A C 1
ATOM 578 O O . ALA A 1 78 ? 13.148 6.674 -15.812 1.00 95.62 78 ALA A O 1
ATOM 579 N N . ASN A 1 79 ? 12.602 5.080 -14.326 1.00 92.69 79 ASN A N 1
ATOM 580 C CA . ASN A 1 79 ? 13.427 4.026 -14.916 1.00 92.69 79 ASN A CA 1
ATOM 581 C C . ASN A 1 79 ? 12.946 3.654 -16.319 1.00 92.69 79 ASN A C 1
ATOM 583 O O . ASN A 1 79 ? 13.752 3.640 -17.253 1.00 92.69 79 ASN A O 1
ATOM 587 N N . THR A 1 80 ? 11.642 3.431 -16.489 1.00 94.69 80 THR A N 1
ATOM 588 C CA . THR A 1 80 ? 11.040 3.152 -17.799 1.00 94.69 80 THR A CA 1
ATOM 589 C C . THR A 1 80 ? 11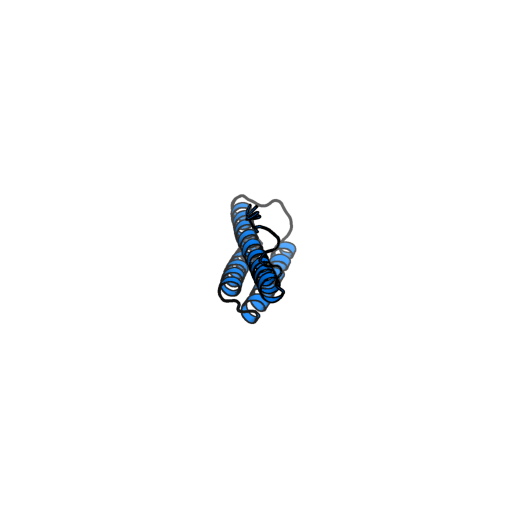.301 4.294 -18.775 1.00 94.69 80 THR A C 1
ATOM 591 O O . THR A 1 80 ? 11.797 4.060 -19.877 1.00 94.69 80 THR A O 1
ATOM 594 N N . ARG A 1 81 ? 11.077 5.546 -18.351 1.00 95.06 81 ARG A N 1
ATOM 595 C CA . ARG A 1 81 ? 11.367 6.735 -19.164 1.00 95.06 81 ARG A CA 1
ATOM 596 C C . ARG A 1 81 ? 12.831 6.787 -19.606 1.00 95.06 81 ARG A C 1
ATOM 598 O O . ARG A 1 81 ? 13.093 6.998 -20.787 1.00 95.06 81 ARG A O 1
ATOM 605 N N . ARG A 1 82 ? 13.783 6.587 -18.685 1.00 93.75 82 ARG A N 1
ATOM 606 C CA . ARG A 1 82 ? 15.223 6.576 -19.007 1.00 93.75 82 ARG A CA 1
ATOM 607 C C . ARG A 1 82 ? 15.555 5.506 -20.045 1.00 93.75 82 ARG A C 1
ATOM 609 O O . ARG A 1 82 ? 16.228 5.806 -21.024 1.00 93.75 82 ARG A O 1
ATOM 616 N N . ARG A 1 83 ? 15.025 4.290 -19.882 1.00 92.75 83 ARG A N 1
ATOM 617 C CA . ARG A 1 83 ? 15.253 3.190 -20.829 1.00 92.75 83 ARG A CA 1
ATOM 618 C C . ARG A 1 83 ? 14.704 3.504 -22.221 1.00 92.75 83 ARG A C 1
ATOM 620 O O . ARG A 1 83 ? 15.387 3.252 -23.207 1.00 92.75 83 ARG A O 1
ATOM 627 N N . LEU A 1 84 ? 13.517 4.105 -22.308 1.00 95.31 84 LEU A N 1
ATOM 628 C CA . LEU A 1 84 ? 12.945 4.547 -23.584 1.00 95.31 84 LEU A CA 1
ATOM 629 C C . LEU A 1 84 ? 13.801 5.631 -24.255 1.00 95.31 84 LEU A C 1
ATOM 631 O O . LEU A 1 84 ? 14.043 5.557 -25.458 1.00 95.31 84 LEU A O 1
ATOM 635 N N . GLN A 1 85 ? 14.311 6.604 -23.495 1.00 92.56 85 GLN A N 1
ATOM 636 C CA . GLN A 1 85 ? 15.206 7.643 -24.024 1.00 92.56 85 GLN A CA 1
ATOM 637 C C . GLN A 1 85 ? 16.508 7.055 -24.580 1.00 92.56 85 GLN A C 1
ATOM 639 O O . GLN A 1 85 ? 16.961 7.472 -25.643 1.00 92.56 85 GLN A O 1
ATOM 644 N N . THR A 1 86 ? 17.080 6.054 -23.904 1.00 91.75 86 THR A N 1
ATOM 645 C CA . THR A 1 86 ? 18.259 5.329 -24.394 1.00 91.75 86 THR A CA 1
ATOM 646 C C . THR A 1 86 ? 17.978 4.589 -25.695 1.00 91.75 86 THR A C 1
ATOM 648 O O . THR A 1 86 ? 18.747 4.721 -26.641 1.00 91.75 86 THR A O 1
ATOM 651 N N . LEU A 1 87 ? 16.868 3.851 -25.775 1.00 92.62 87 LEU A N 1
ATOM 652 C CA . LEU A 1 87 ? 16.533 3.056 -26.961 1.00 92.62 87 LEU A CA 1
ATOM 653 C C . LEU A 1 87 ? 16.148 3.907 -28.181 1.00 92.62 87 LEU A C 1
ATOM 655 O O . LEU A 1 87 ? 16.311 3.459 -29.309 1.00 92.62 87 LEU A O 1
ATOM 659 N N . THR A 1 88 ? 15.654 5.128 -27.967 1.00 91.50 88 THR A N 1
ATOM 660 C CA . THR A 1 88 ? 15.231 6.052 -29.039 1.00 91.50 88 THR A CA 1
ATOM 661 C C . THR A 1 88 ? 16.320 7.040 -29.466 1.00 91.50 88 THR A C 1
ATOM 663 O O . THR A 1 88 ? 16.049 7.948 -30.244 1.00 91.50 88 THR A O 1
ATOM 666 N N . GLY A 1 89 ? 17.552 6.895 -28.963 1.00 78.94 89 GLY A N 1
ATOM 667 C CA . GLY A 1 89 ? 18.680 7.765 -29.325 1.00 78.94 89 GLY A CA 1
ATOM 668 C C . GLY A 1 89 ? 18.653 9.158 -28.683 1.00 78.94 89 GLY A C 1
ATOM 669 O O . GLY A 1 89 ? 19.589 9.933 -28.857 1.00 78.94 89 GLY A O 1
ATOM 670 N N . ASN A 1 90 ? 17.647 9.463 -27.859 1.00 65.25 90 ASN A N 1
ATOM 671 C CA . ASN A 1 90 ? 17.529 10.733 -27.136 1.00 65.25 90 ASN A CA 1
ATOM 672 C C . ASN A 1 90 ? 18.387 10.800 -25.857 1.00 65.25 90 ASN A C 1
ATOM 674 O O . ASN A 1 90 ? 18.300 11.772 -25.108 1.00 65.25 90 ASN A O 1
ATOM 678 N N . ALA A 1 91 ? 19.230 9.797 -25.588 1.00 59.69 91 ALA A N 1
ATOM 679 C CA . ALA A 1 91 ? 20.092 9.768 -24.403 1.00 59.69 91 ALA A CA 1
ATOM 680 C C . ALA A 1 91 ? 21.204 10.838 -24.391 1.00 59.69 91 ALA A C 1
ATOM 682 O O . ALA A 1 91 ? 21.749 11.108 -23.325 1.00 59.69 91 ALA A O 1
ATOM 683 N N . PHE A 1 92 ? 21.518 11.466 -25.533 1.00 54.66 92 PHE A N 1
ATOM 684 C CA . PHE A 1 92 ? 22.675 12.366 -25.682 1.00 54.66 92 PHE A CA 1
ATOM 685 C C . PHE A 1 92 ? 22.356 13.812 -26.101 1.00 54.66 92 PHE A C 1
ATOM 687 O O . PHE A 1 92 ? 23.278 14.583 -26.349 1.00 54.66 92 PHE A O 1
ATOM 694 N N . ALA A 1 93 ? 21.093 14.249 -26.110 1.00 56.69 93 ALA A N 1
ATOM 695 C CA . ALA A 1 93 ? 20.759 15.633 -26.485 1.00 56.69 93 ALA A CA 1
ATOM 696 C C . ALA A 1 93 ? 21.185 16.707 -25.448 1.00 56.69 93 ALA A C 1
ATOM 698 O O . ALA A 1 93 ? 20.914 17.887 -25.648 1.00 56.69 93 ALA A O 1
ATOM 699 N N . GLY A 1 94 ? 21.832 16.322 -24.337 1.00 56.06 94 GLY A N 1
ATOM 700 C CA . GLY A 1 94 ? 22.162 17.222 -23.223 1.00 56.06 94 GLY A CA 1
ATOM 701 C C . GLY A 1 94 ? 23.645 17.512 -22.976 1.00 56.06 94 GLY A C 1
ATOM 702 O O . GLY A 1 94 ? 23.943 18.388 -22.166 1.00 56.06 94 GLY A O 1
ATOM 703 N N . THR A 1 95 ? 24.602 16.814 -23.599 1.00 48.97 95 THR A N 1
ATOM 704 C CA . THR A 1 95 ? 26.035 17.088 -23.353 1.00 48.97 95 THR A CA 1
ATOM 705 C C . THR A 1 95 ? 26.915 16.573 -24.494 1.00 48.97 95 THR A C 1
ATOM 707 O O . THR A 1 95 ? 27.569 15.543 -24.377 1.00 48.97 95 THR A O 1
ATOM 710 N N . ALA A 1 96 ? 26.957 17.296 -25.611 1.00 52.38 96 ALA A N 1
ATOM 711 C CA . ALA A 1 96 ? 28.109 17.232 -26.505 1.00 52.38 96 ALA A CA 1
ATOM 712 C C . ALA A 1 96 ? 28.937 18.505 -26.265 1.00 52.38 96 ALA A C 1
ATOM 714 O O . ALA A 1 96 ? 28.460 19.593 -26.597 1.00 52.38 96 ALA A O 1
ATOM 715 N N . PRO A 1 97 ? 30.146 18.428 -25.673 1.00 47.31 97 PRO A N 1
ATOM 716 C CA . PRO A 1 97 ? 31.073 19.538 -25.770 1.00 47.31 97 PRO A CA 1
ATOM 717 C C . PRO A 1 97 ? 31.404 19.691 -27.252 1.00 47.31 97 PRO A C 1
ATOM 719 O O . PRO A 1 97 ? 31.891 18.759 -27.891 1.00 47.31 97 PRO A O 1
ATOM 722 N N . MET A 1 98 ? 31.093 20.860 -27.807 1.00 54.41 98 MET A N 1
ATOM 723 C CA . MET A 1 98 ? 31.552 21.272 -29.127 1.00 54.41 98 MET A CA 1
ATOM 724 C C . MET A 1 98 ? 33.085 21.297 -29.103 1.00 54.41 98 MET A C 1
ATOM 726 O O . MET A 1 98 ? 33.693 22.319 -28.789 1.00 54.41 98 MET A O 1
ATOM 730 N N . LEU A 1 99 ? 33.724 20.172 -29.424 1.00 54.78 99 LEU A N 1
ATOM 731 C CA . LEU A 1 99 ? 35.118 20.136 -29.855 1.00 54.78 99 LEU A CA 1
ATOM 732 C C . LEU A 1 99 ? 35.162 20.798 -31.233 1.00 54.78 99 LEU A C 1
ATOM 734 O O . LEU A 1 99 ? 35.157 20.154 -32.279 1.00 54.78 99 LEU A O 1
ATOM 738 N N . ARG A 1 100 ? 35.129 22.133 -31.213 1.00 49.50 100 ARG A N 1
ATOM 739 C CA . ARG A 1 100 ? 35.386 22.991 -32.361 1.00 49.50 100 ARG A CA 1
ATOM 740 C C . ARG A 1 100 ? 36.876 22.867 -32.668 1.00 49.50 100 ARG A C 1
ATOM 742 O O . ARG A 1 100 ? 37.684 23.629 -32.151 1.00 49.50 100 ARG A O 1
ATOM 749 N N . GLY A 1 101 ? 37.229 21.852 -33.452 1.00 51.00 101 GLY A N 1
ATOM 750 C CA . GLY A 1 101 ? 38.564 21.709 -34.015 1.00 51.00 101 GLY A CA 1
ATOM 751 C C . GLY A 1 101 ? 38.894 22.941 -34.851 1.00 51.00 101 GLY A C 1
ATOM 752 O O . GLY A 1 101 ? 38.261 23.188 -35.875 1.00 51.00 101 GLY A O 1
ATOM 753 N N . SER A 1 102 ? 39.855 23.733 -34.388 1.00 50.84 102 SER A N 1
ATOM 754 C CA . SER A 1 102 ? 40.509 24.769 -35.177 1.00 50.84 102 SER A CA 1
ATOM 755 C C . SER A 1 102 ? 41.679 24.134 -35.925 1.00 50.84 102 SER A C 1
ATOM 757 O O . SER A 1 102 ? 42.744 23.926 -35.345 1.00 50.84 102 SER A O 1
ATOM 759 N N . TYR A 1 103 ? 41.477 23.833 -37.204 1.00 49.12 103 TYR A N 1
ATOM 760 C CA . TYR A 1 103 ? 42.569 23.657 -38.157 1.00 49.12 103 TYR A CA 1
ATOM 761 C C . TYR A 1 103 ? 42.310 24.576 -39.351 1.00 49.12 103 TYR A C 1
ATOM 763 O O . TYR A 1 103 ? 41.484 24.260 -40.206 1.00 49.12 103 TYR A O 1
ATOM 771 N N . ALA A 1 104 ? 42.992 25.720 -39.351 1.00 48.22 104 ALA A N 1
ATOM 772 C CA . ALA A 1 104 ? 43.392 26.502 -40.518 1.00 48.22 104 ALA A CA 1
ATOM 773 C C . ALA A 1 104 ? 44.534 27.428 -40.085 1.00 48.22 104 ALA A C 1
ATOM 775 O O . ALA A 1 104 ? 44.356 28.103 -39.044 1.00 48.22 104 ALA A O 1
#